Protein AF-W2QXQ9-F1 (afdb_monomer_lite)

pLDDT: mean 83.7, std 11.72, range [48.44, 93.06]

Secondary struct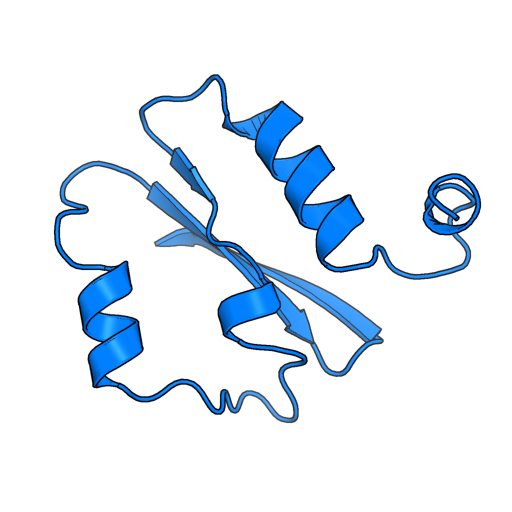ure (DSSP, 8-state):
-TTTGGGSSSPPPHHHHHHHHHHHHTT-TTEEEPPGGGT-SBBTTB----HHHHHHHHTT-SSSEEEEEEEETTTEEEEEE-

Foldseek 3Di:
DLVVCVVPPFDDDLVRVVVVCCVVPVVPPQEDEDRQVQQPAQEPNDGPHDPVNVVVVCPPDDRHKYWHWHHHNRPDIDIDID

Sequence (82 aa):
IHILDFVARNQLSDTVLMEEMSKLFGPRQDVTVVDPLIWDVVERGQIAVPTEQLRSLFTGIFDQKMLLPVNCSDTHWCALMV

Organism: Phytophthora nicotianae (strain INRA-310) (NCBI:txid761204)

Structure (mmCIF, N/CA/C/O backbone):
data_AF-W2QXQ9-F1
#
_entry.id   AF-W2QXQ9-F1
#
loop_
_atom_site.group_PDB
_atom_site.id
_atom_site.type_symbol
_atom_site.label_atom_id
_atom_site.label_alt_id
_atom_site.label_comp_id
_atom_site.label_asym_id
_atom_site.label_entity_id
_atom_site.label_seq_id
_atom_site.pdbx_PDB_ins_code
_atom_site.Cartn_x
_atom_site.Cartn_y
_atom_site.Cartn_z
_atom_site.occupancy
_atom_site.B_iso_or_equiv
_atom_site.auth_seq_id
_atom_site.auth_comp_id
_atom_site.auth_asym_id
_atom_site.auth_atom_id
_atom_site.pdbx_PDB_model_num
ATOM 1 N N . ILE A 1 1 ? 18.396 10.730 3.745 1.00 50.22 1 ILE A N 1
ATOM 2 C CA . ILE A 1 1 ? 17.771 10.647 2.400 1.00 50.22 1 ILE A CA 1
ATOM 3 C C . ILE A 1 1 ? 16.292 11.079 2.415 1.00 50.22 1 ILE A C 1
ATOM 5 O O . ILE A 1 1 ? 15.841 11.594 1.409 1.00 50.22 1 ILE A O 1
ATOM 9 N N . HIS A 1 2 ? 15.599 11.072 3.565 1.00 54.06 2 HIS A N 1
ATOM 10 C CA . HIS A 1 2 ? 14.188 11.494 3.715 1.00 54.06 2 HIS A CA 1
ATOM 11 C C . HIS A 1 2 ? 13.780 12.901 3.204 1.00 54.06 2 HIS A C 1
ATOM 13 O O . HIS A 1 2 ? 12.603 13.128 2.965 1.00 54.06 2 HIS A O 1
ATOM 19 N N . ILE A 1 3 ? 14.701 13.863 3.037 1.00 51.09 3 ILE A N 1
ATOM 20 C CA . ILE A 1 3 ? 14.354 15.247 2.632 1.00 51.09 3 ILE A CA 1
ATOM 21 C C . ILE A 1 3 ? 14.195 15.398 1.106 1.00 51.09 3 ILE A C 1
ATOM 23 O O . ILE A 1 3 ? 13.467 16.280 0.660 1.00 51.09 3 ILE A O 1
ATOM 27 N N . LEU A 1 4 ? 14.850 14.556 0.295 1.00 50.19 4 LEU A N 1
ATOM 28 C CA . LEU A 1 4 ? 14.836 14.686 -1.172 1.00 50.19 4 LEU A CA 1
ATOM 29 C C . LEU A 1 4 ? 13.510 14.228 -1.803 1.00 50.19 4 LEU A C 1
ATOM 31 O O . LEU A 1 4 ? 13.071 14.852 -2.769 1.00 50.19 4 LEU A O 1
ATOM 35 N N . ASP A 1 5 ? 12.836 13.239 -1.211 1.00 51.06 5 ASP A N 1
ATOM 36 C CA . ASP A 1 5 ? 11.511 12.772 -1.657 1.00 51.06 5 ASP A CA 1
ATOM 37 C C . ASP A 1 5 ? 10.416 13.827 -1.397 1.00 51.06 5 ASP A C 1
ATOM 39 O O . ASP A 1 5 ? 9.397 13.865 -2.081 1.00 51.06 5 ASP A O 1
ATOM 43 N N . PHE A 1 6 ? 10.650 14.759 -0.465 1.00 48.44 6 PHE A N 1
ATOM 44 C CA . PHE A 1 6 ? 9.688 15.806 -0.105 1.00 48.44 6 PHE A CA 1
ATOM 45 C C . PHE A 1 6 ? 9.721 17.029 -1.045 1.00 48.44 6 PHE A C 1
ATOM 47 O O . PHE A 1 6 ? 8.817 17.861 -1.013 1.00 48.44 6 PHE A O 1
ATOM 54 N N . VAL A 1 7 ? 10.735 17.157 -1.917 1.00 54.47 7 VAL A N 1
ATOM 55 C CA . VAL A 1 7 ? 10.898 18.317 -2.829 1.00 54.47 7 VAL A CA 1
ATOM 56 C C . VAL A 1 7 ? 10.063 18.180 -4.120 1.00 54.47 7 VAL A C 1
ATOM 58 O O . VAL A 1 7 ? 10.291 18.899 -5.092 1.00 54.47 7 VAL A O 1
ATOM 61 N N . ALA A 1 8 ? 9.083 17.269 -4.148 1.00 55.25 8 ALA A N 1
ATOM 62 C CA . ALA A 1 8 ? 8.108 17.095 -5.235 1.00 55.25 8 ALA A CA 1
ATOM 63 C C . ALA A 1 8 ? 8.704 16.828 -6.636 1.00 55.25 8 ALA A C 1
ATOM 65 O O . ALA A 1 8 ? 8.054 17.084 -7.648 1.00 55.25 8 ALA A O 1
ATOM 66 N N . ARG A 1 9 ? 9.946 16.330 -6.719 1.00 62.00 9 ARG A N 1
ATOM 67 C CA . ARG A 1 9 ? 10.596 15.969 -7.996 1.00 62.00 9 ARG A CA 1
ATOM 68 C C . ARG A 1 9 ? 10.690 14.468 -8.241 1.00 62.00 9 ARG A C 1
ATOM 70 O O . ARG A 1 9 ? 10.798 14.074 -9.395 1.00 62.00 9 ARG A O 1
ATOM 77 N N . ASN A 1 10 ? 10.627 13.670 -7.180 1.00 66.19 10 ASN A N 1
ATOM 78 C CA . ASN A 1 10 ? 10.693 12.215 -7.225 1.00 66.19 10 ASN A CA 1
ATOM 79 C C . ASN A 1 10 ? 9.450 11.641 -6.539 1.00 66.19 10 ASN A C 1
ATOM 81 O O . ASN A 1 10 ? 8.844 12.314 -5.701 1.00 66.19 10 ASN A O 1
ATOM 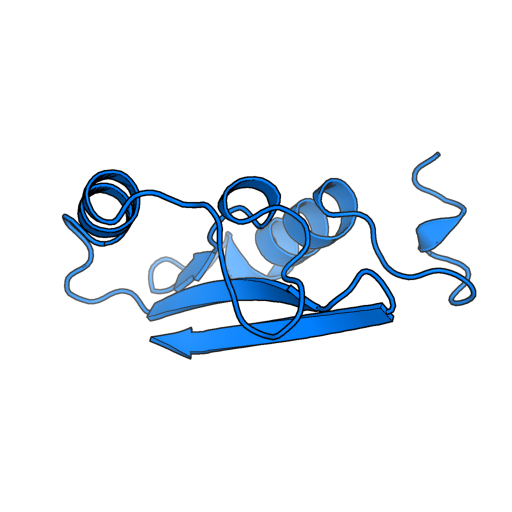85 N N . GLN A 1 11 ? 9.060 10.420 -6.901 1.00 77.00 11 GLN A N 1
ATOM 86 C CA . GLN A 1 11 ? 8.000 9.720 -6.178 1.00 77.00 11 GLN A CA 1
ATOM 87 C C . GLN A 1 11 ? 8.451 9.369 -4.758 1.00 77.00 11 GLN A C 1
ATOM 89 O O . GLN A 1 11 ? 9.647 9.257 -4.488 1.00 77.00 11 GLN A O 1
ATOM 94 N N . LEU A 1 12 ? 7.485 9.174 -3.863 1.00 86.12 12 LEU A N 1
ATOM 95 C CA . LEU A 1 12 ? 7.766 8.691 -2.515 1.00 86.12 12 LEU A CA 1
ATOM 96 C C . LEU A 1 12 ? 8.330 7.270 -2.596 1.00 86.12 12 LEU A C 1
ATOM 98 O O . LEU A 1 12 ? 7.776 6.434 -3.305 1.00 86.12 12 LEU A O 1
ATOM 102 N N . SER A 1 13 ? 9.401 6.989 -1.860 1.00 86.56 13 SER A N 1
ATOM 103 C CA . SER A 1 13 ? 9.823 5.608 -1.611 1.00 86.56 13 SER A CA 1
ATOM 104 C C . SER A 1 13 ? 8.788 4.859 -0.761 1.00 86.56 13 SER A C 1
ATOM 106 O O . SER A 1 13 ? 8.019 5.485 -0.025 1.00 86.56 13 SER A O 1
ATOM 108 N N . ASP A 1 14 ? 8.796 3.524 -0.818 1.00 86.75 14 ASP A N 1
ATOM 109 C CA . ASP A 1 14 ? 7.883 2.660 -0.050 1.00 86.75 14 ASP A CA 1
ATOM 110 C C . ASP A 1 14 ? 7.884 3.017 1.444 1.00 86.75 14 ASP A C 1
ATOM 112 O O . ASP A 1 14 ? 6.830 3.187 2.060 1.00 86.75 14 ASP A O 1
ATOM 116 N N . THR A 1 15 ? 9.079 3.233 2.007 1.00 88.62 15 THR A N 1
ATOM 117 C CA . THR A 1 15 ? 9.273 3.624 3.408 1.00 88.62 15 THR A CA 1
ATOM 118 C C . THR A 1 15 ? 8.620 4.965 3.726 1.00 88.62 15 THR A C 1
ATOM 120 O O . THR A 1 15 ? 7.913 5.082 4.724 1.00 88.62 15 THR A O 1
ATOM 123 N N . VAL A 1 16 ? 8.834 5.984 2.886 1.00 89.25 16 VAL A N 1
ATOM 124 C CA . VAL A 1 16 ? 8.272 7.322 3.120 1.00 89.25 16 VAL A CA 1
ATOM 125 C C . VAL A 1 16 ? 6.753 7.289 2.984 1.00 89.25 16 VAL A C 1
ATOM 127 O O . VAL A 1 16 ? 6.055 7.876 3.810 1.00 89.25 16 VAL A O 1
ATOM 130 N N . LEU A 1 17 ? 6.219 6.568 1.994 1.00 90.19 17 LEU A N 1
ATOM 131 C CA . LEU A 1 17 ? 4.776 6.407 1.861 1.00 90.19 17 LEU A CA 1
ATOM 132 C C . LEU A 1 17 ? 4.185 5.714 3.093 1.00 90.19 17 LEU A C 1
ATOM 134 O O . LEU A 1 17 ? 3.192 6.192 3.638 1.00 90.19 17 LEU A O 1
ATOM 138 N N . MET A 1 18 ? 4.795 4.623 3.559 1.00 91.94 18 MET A N 1
ATOM 139 C CA . MET A 1 18 ? 4.303 3.891 4.724 1.00 91.94 18 MET A CA 1
ATOM 140 C C . MET A 1 18 ? 4.359 4.737 6.003 1.00 91.94 18 MET A C 1
ATOM 142 O O . MET A 1 18 ? 3.419 4.705 6.802 1.00 91.94 18 MET A O 1
ATOM 146 N N . GLU A 1 19 ? 5.405 5.548 6.187 1.00 92.00 19 GLU A N 1
ATOM 147 C CA . GLU A 1 19 ? 5.498 6.511 7.291 1.00 92.00 19 GLU A CA 1
ATOM 148 C C . GLU A 1 19 ? 4.348 7.529 7.261 1.00 92.00 19 GLU A C 1
ATOM 150 O O . GLU A 1 19 ? 3.695 7.752 8.283 1.00 92.00 19 GLU A O 1
ATOM 155 N N . GLU A 1 20 ? 4.064 8.130 6.104 1.00 90.62 20 GLU A N 1
ATOM 156 C CA . GLU A 1 20 ? 2.991 9.122 5.970 1.00 90.62 20 GLU A CA 1
ATOM 157 C C . GLU A 1 20 ? 1.601 8.496 6.145 1.00 90.62 20 GLU A C 1
ATOM 159 O O . GLU A 1 20 ? 0.755 9.029 6.866 1.00 90.62 20 GLU A O 1
ATOM 164 N N . MET A 1 21 ? 1.374 7.314 5.574 1.00 91.88 21 MET A N 1
ATOM 165 C CA . MET A 1 21 ? 0.117 6.579 5.726 1.00 91.88 21 MET A CA 1
ATOM 166 C C . MET A 1 21 ? -0.111 6.150 7.178 1.00 91.88 21 MET A C 1
ATOM 168 O O . MET A 1 21 ? -1.225 6.263 7.688 1.00 91.88 21 MET A O 1
ATOM 172 N N . SER A 1 22 ? 0.944 5.738 7.883 1.00 90.62 22 SER A N 1
ATOM 173 C CA . SER A 1 22 ? 0.874 5.407 9.310 1.00 90.62 22 SER A CA 1
ATOM 174 C C . SER A 1 22 ? 0.554 6.632 10.167 1.00 90.62 22 SER A C 1
ATOM 176 O O . SER A 1 22 ? -0.226 6.528 11.111 1.00 90.62 22 SER A O 1
ATOM 178 N N . LYS A 1 23 ? 1.087 7.815 9.834 1.00 91.31 23 LYS A N 1
ATOM 179 C CA . LYS A 1 23 ? 0.731 9.068 10.527 1.00 91.31 23 LYS A CA 1
ATOM 180 C C . LYS A 1 23 ? -0.729 9.458 10.290 1.00 91.31 23 LYS A C 1
ATOM 182 O O . LYS A 1 23 ? -1.402 9.890 11.223 1.00 91.31 23 LYS A O 1
ATOM 187 N N . LEU A 1 24 ? -1.218 9.305 9.059 1.00 92.44 24 LEU A N 1
ATOM 188 C CA . LEU A 1 24 ? -2.578 9.686 8.667 1.00 92.44 24 LEU A CA 1
ATOM 189 C C . LEU A 1 24 ? -3.648 8.718 9.190 1.00 92.44 24 LEU A C 1
ATOM 191 O O . LEU A 1 24 ? -4.704 9.155 9.648 1.00 92.44 24 LEU A O 1
ATOM 195 N N . PHE A 1 25 ? -3.388 7.411 9.116 1.00 91.88 25 PHE A N 1
ATOM 196 C CA . PHE A 1 25 ? -4.379 6.366 9.387 1.00 91.88 25 PHE A CA 1
ATOM 197 C C . PHE A 1 25 ? -4.103 5.556 10.654 1.00 91.88 25 PHE A C 1
ATOM 199 O O . PHE A 1 25 ? -5.030 4.943 11.165 1.00 91.88 25 PHE A O 1
ATOM 206 N N . GLY A 1 26 ? -2.895 5.590 11.219 1.00 87.88 26 GLY A N 1
ATOM 207 C CA . GLY A 1 26 ? -2.557 4.866 12.452 1.00 87.88 26 GLY A CA 1
ATOM 208 C C . GLY A 1 26 ? -3.462 5.170 13.659 1.00 87.88 26 GLY A C 1
ATOM 209 O O . GLY A 1 26 ? -3.766 4.247 14.413 1.00 87.88 26 GLY A O 1
ATOM 210 N N . PRO A 1 27 ? -3.966 6.408 13.853 1.00 93.06 27 PRO A N 1
ATOM 211 C CA . PRO A 1 27 ? -4.944 6.691 14.908 1.00 93.06 27 PRO A CA 1
ATOM 212 C C . PRO A 1 27 ? -6.328 6.055 14.689 1.00 93.06 27 PRO A C 1
ATOM 214 O O . PRO A 1 27 ? -7.148 6.050 15.608 1.00 93.06 27 PRO A O 1
ATOM 217 N N . ARG A 1 28 ? -6.629 5.559 13.482 1.00 92.75 28 ARG A N 1
ATOM 218 C CA . ARG A 1 28 ? -7.929 4.973 13.143 1.00 92.75 28 ARG A CA 1
ATOM 219 C C . ARG A 1 28 ? -7.930 3.473 13.393 1.00 92.75 28 ARG A C 1
ATOM 221 O O . ARG A 1 28 ? -7.164 2.732 12.798 1.00 92.75 28 ARG A O 1
ATOM 228 N N . GLN A 1 29 ? -8.866 3.016 14.218 1.00 89.56 29 GLN A N 1
ATOM 229 C CA . GLN A 1 29 ? -9.046 1.588 14.505 1.00 89.56 29 GLN A CA 1
ATOM 230 C C . GLN A 1 29 ? -9.817 0.846 13.403 1.00 89.56 29 GLN A C 1
ATOM 232 O O . GLN A 1 29 ? -9.799 -0.381 13.368 1.00 89.56 29 GLN A O 1
ATOM 237 N N . ASP A 1 30 ? -10.486 1.577 12.506 1.00 91.38 30 ASP A N 1
ATOM 238 C CA . ASP A 1 30 ? -11.285 1.024 11.408 1.00 91.38 30 ASP A CA 1
ATOM 239 C C . ASP A 1 30 ? -10.514 0.906 10.085 1.00 91.38 30 ASP A C 1
ATOM 241 O O . ASP A 1 30 ? -11.111 0.555 9.070 1.00 91.38 30 ASP A O 1
ATOM 245 N N . VAL A 1 31 ? -9.216 1.231 10.070 1.00 92.06 31 VAL A N 1
ATOM 246 C CA . VAL A 1 31 ? -8.368 1.173 8.874 1.00 92.06 31 VAL A CA 1
ATOM 247 C C . VAL A 1 31 ? -7.081 0.423 9.183 1.00 92.06 31 VAL A C 1
ATOM 249 O O . VAL A 1 31 ? -6.390 0.723 10.152 1.00 92.06 31 VAL A O 1
ATOM 252 N N . THR A 1 32 ? -6.723 -0.505 8.307 1.00 91.00 32 THR A N 1
ATOM 253 C CA . THR A 1 32 ? -5.418 -1.163 8.296 1.00 91.00 32 THR A CA 1
ATOM 254 C C . THR A 1 32 ? -4.701 -0.783 7.013 1.00 91.00 32 THR A C 1
ATOM 256 O O . THR A 1 32 ? -5.200 -1.041 5.920 1.00 91.00 32 THR A O 1
ATOM 259 N N . VAL A 1 33 ? -3.531 -0.159 7.136 1.00 91.75 33 VAL A N 1
ATOM 260 C CA . VAL A 1 33 ? -2.656 0.117 5.991 1.00 91.75 33 VAL A CA 1
ATOM 261 C C . VAL A 1 33 ? -1.715 -1.065 5.813 1.00 91.75 33 VAL A C 1
ATOM 263 O O . VAL A 1 33 ? -1.046 -1.466 6.765 1.00 91.75 33 VAL A O 1
ATOM 266 N N . VAL A 1 34 ? -1.668 -1.618 4.606 1.00 90.81 34 VAL A N 1
ATOM 267 C CA . VAL A 1 34 ? -0.725 -2.683 4.260 1.00 90.81 34 VAL A CA 1
ATOM 268 C C . VAL A 1 34 ? 0.592 -2.076 3.810 1.00 90.81 34 VAL A C 1
ATOM 270 O O . VAL A 1 34 ? 0.603 -1.097 3.067 1.00 90.81 34 VAL A O 1
ATOM 273 N N . ASP A 1 35 ? 1.694 -2.672 4.257 1.00 90.06 35 ASP A N 1
ATOM 274 C CA . ASP A 1 35 ? 3.031 -2.274 3.832 1.00 90.06 35 ASP A CA 1
ATOM 275 C C . ASP A 1 35 ? 3.198 -2.519 2.318 1.00 90.06 35 ASP A C 1
ATOM 277 O O . ASP A 1 35 ? 3.065 -3.667 1.880 1.00 90.06 35 ASP A O 1
ATOM 281 N N . PRO A 1 36 ? 3.472 -1.480 1.503 1.00 89.00 36 PRO A N 1
ATOM 282 C CA . PRO A 1 36 ? 3.627 -1.631 0.060 1.00 89.00 36 PRO A CA 1
ATOM 283 C C . PRO A 1 36 ? 4.813 -2.516 -0.349 1.00 89.00 36 PRO A C 1
ATOM 285 O O . PRO A 1 36 ? 4.786 -3.073 -1.446 1.00 89.00 36 PRO A O 1
ATOM 288 N N . LEU A 1 37 ? 5.807 -2.719 0.528 1.00 87.94 37 LEU A N 1
ATOM 289 C CA . LEU A 1 37 ? 6.933 -3.625 0.268 1.00 87.94 37 LEU A CA 1
ATOM 290 C C . LEU A 1 37 ? 6.487 -5.065 0.010 1.00 87.94 37 LEU A C 1
ATOM 292 O O . LEU A 1 37 ? 7.229 -5.842 -0.585 1.00 87.94 37 LEU A O 1
ATOM 296 N N . ILE A 1 38 ? 5.284 -5.441 0.451 1.00 87.38 38 ILE A N 1
ATOM 297 C CA . ILE A 1 38 ? 4.804 -6.807 0.284 1.00 87.38 38 ILE A CA 1
ATOM 298 C C . ILE A 1 38 ? 4.562 -7.176 -1.178 1.00 87.38 38 ILE A C 1
ATOM 300 O O . ILE A 1 38 ? 4.709 -8.346 -1.515 1.00 87.38 38 ILE A O 1
ATOM 304 N N . TRP A 1 39 ? 4.208 -6.213 -2.038 1.00 84.38 39 TRP A N 1
ATOM 305 C CA . TRP A 1 39 ? 3.998 -6.452 -3.471 1.00 84.38 39 TRP A CA 1
ATOM 306 C C . TRP A 1 39 ? 5.239 -6.175 -4.321 1.00 84.38 39 TRP A C 1
ATOM 308 O O . TRP A 1 39 ? 5.262 -6.634 -5.464 1.00 84.38 39 TRP A O 1
ATOM 318 N N . ASP A 1 40 ? 6.226 -5.453 -3.775 1.00 81.06 40 ASP A N 1
ATOM 319 C CA . ASP A 1 40 ? 7.284 -4.778 -4.541 1.00 81.06 40 ASP A CA 1
ATOM 320 C C . ASP A 1 40 ? 6.678 -3.850 -5.628 1.00 81.06 40 ASP A C 1
ATOM 322 O O . ASP A 1 40 ? 5.482 -3.526 -5.611 1.00 81.06 40 ASP A O 1
ATOM 326 N N . VAL A 1 41 ? 7.485 -3.390 -6.582 1.00 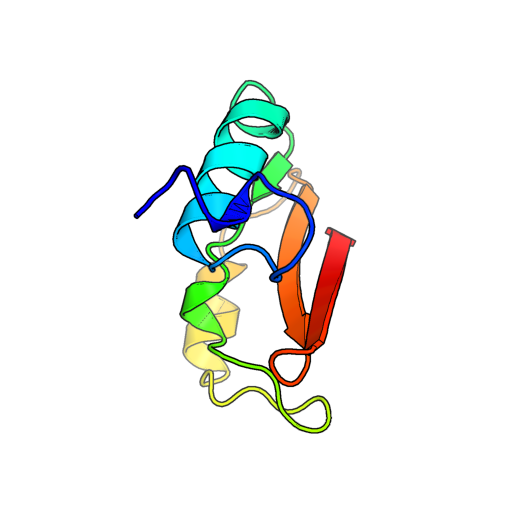80.81 41 VAL A N 1
ATOM 327 C CA . VAL A 1 41 ? 7.004 -2.644 -7.749 1.00 80.81 41 VAL A CA 1
ATOM 328 C C . VAL A 1 41 ? 6.084 -3.526 -8.598 1.00 80.81 41 VAL A C 1
ATOM 330 O O . VAL A 1 41 ? 6.476 -4.565 -9.129 1.00 80.81 41 VAL A O 1
ATOM 333 N N . VAL A 1 42 ? 4.846 -3.069 -8.793 1.00 82.88 42 VAL A N 1
ATOM 334 C CA . VAL A 1 42 ? 3.849 -3.758 -9.613 1.00 82.88 42 VAL A CA 1
ATOM 335 C C . VAL A 1 42 ? 4.040 -3.385 -11.075 1.00 82.88 42 VAL A C 1
ATOM 337 O O . VAL A 1 42 ? 3.717 -2.279 -11.527 1.00 82.88 42 VAL A O 1
ATOM 340 N N . GLU A 1 43 ? 4.53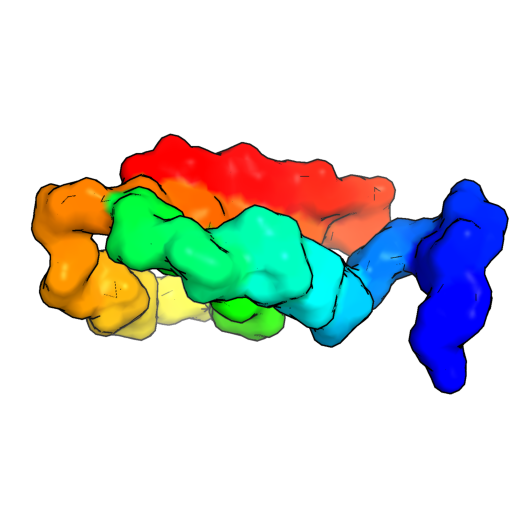3 -4.344 -11.849 1.00 84.69 43 GLU A N 1
ATOM 341 C CA . GLU A 1 43 ? 4.700 -4.217 -13.291 1.00 84.69 43 GLU A CA 1
ATOM 342 C C . GLU A 1 43 ? 3.533 -4.871 -14.034 1.00 84.69 43 GLU A C 1
ATOM 344 O O . GLU A 1 43 ? 3.165 -6.020 -13.793 1.00 84.69 43 GLU A O 1
ATOM 349 N N . ARG A 1 44 ? 2.930 -4.134 -14.979 1.00 83.44 44 ARG A N 1
ATOM 350 C CA . ARG A 1 44 ? 1.842 -4.634 -15.851 1.00 83.44 44 ARG A CA 1
ATOM 351 C C . ARG A 1 44 ? 0.644 -5.234 -15.093 1.00 83.44 44 ARG A C 1
ATOM 353 O O . ARG A 1 44 ? -0.041 -6.111 -15.617 1.00 83.44 44 ARG A O 1
ATOM 360 N N . GLY A 1 45 ? 0.385 -4.760 -13.874 1.00 79.88 45 GLY A N 1
ATOM 361 C CA . GLY A 1 45 ? -0.714 -5.239 -13.031 1.00 79.88 45 GLY A CA 1
ATOM 362 C C . GLY A 1 45 ? -0.505 -6.643 -12.457 1.00 79.88 45 GLY A C 1
ATOM 363 O O . GLY A 1 45 ? -1.476 -7.269 -12.039 1.00 79.88 45 GLY A O 1
ATOM 364 N N . GLN A 1 46 ? 0.728 -7.153 -12.458 1.00 83.38 46 GLN A N 1
ATOM 365 C CA . GLN A 1 46 ? 1.071 -8.442 -11.867 1.00 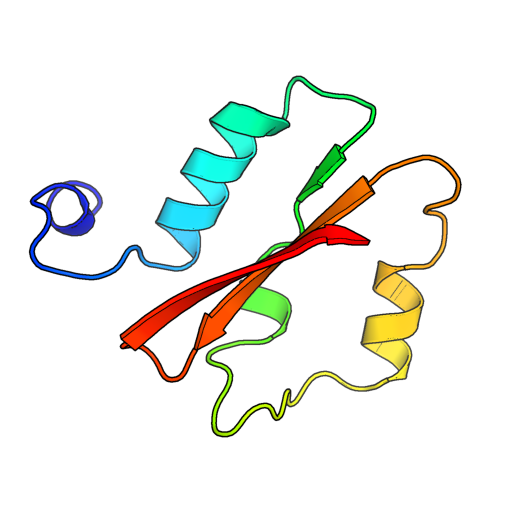83.38 46 GLN A CA 1
ATOM 366 C C . GLN A 1 46 ? 1.842 -8.241 -10.565 1.00 83.38 46 GLN A C 1
ATOM 368 O O . GLN A 1 46 ? 2.722 -7.390 -10.482 1.00 83.38 46 GLN A O 1
ATOM 373 N N . ILE A 1 47 ? 1.517 -9.057 -9.564 1.00 86.88 47 ILE A N 1
ATOM 374 C CA . ILE A 1 47 ? 2.242 -9.130 -8.294 1.00 86.88 47 ILE A CA 1
ATOM 375 C C . ILE A 1 47 ? 2.902 -10.501 -8.176 1.00 86.88 47 ILE A C 1
ATOM 377 O O . ILE A 1 47 ? 2.311 -11.512 -8.560 1.00 86.88 47 ILE A O 1
ATOM 381 N N . ALA A 1 48 ? 4.118 -10.543 -7.632 1.00 86.12 48 ALA A N 1
ATOM 382 C CA . ALA A 1 48 ? 4.842 -11.795 -7.399 1.00 86.12 48 ALA A CA 1
ATOM 383 C C . ALA A 1 48 ? 4.404 -12.513 -6.106 1.00 86.12 48 ALA A C 1
ATOM 385 O O . ALA A 1 48 ? 4.850 -13.628 -5.833 1.00 86.12 48 ALA A O 1
ATOM 386 N N . VAL A 1 49 ? 3.531 -11.883 -5.312 1.00 87.44 49 VAL A N 1
ATOM 387 C CA . VAL A 1 49 ? 3.085 -12.389 -4.010 1.00 87.44 49 VAL A CA 1
ATOM 388 C C . VAL A 1 49 ? 2.302 -13.694 -4.176 1.00 87.44 49 VAL A C 1
ATOM 390 O O . VAL A 1 49 ? 1.263 -13.706 -4.844 1.00 87.44 49 VAL A O 1
ATOM 393 N N . PRO A 1 50 ? 2.739 -14.799 -3.545 1.00 89.56 50 PRO A N 1
ATOM 394 C CA . PRO A 1 50 ? 2.001 -16.053 -3.573 1.00 89.56 50 PRO A CA 1
ATOM 395 C C . PRO A 1 50 ? 0.597 -15.905 -2.979 1.00 89.56 50 PRO A C 1
ATOM 397 O O . PRO A 1 50 ? 0.405 -15.251 -1.953 1.00 89.56 50 PRO A O 1
ATOM 400 N N . THR A 1 51 ? -0.386 -16.600 -3.557 1.00 88.19 51 THR A N 1
ATOM 401 C CA . THR A 1 51 ? -1.785 -16.548 -3.096 1.00 88.19 51 THR A CA 1
ATOM 402 C C . THR A 1 51 ? -1.948 -16.905 -1.616 1.00 88.19 51 THR A C 1
ATOM 404 O O . THR A 1 51 ? -2.785 -16.317 -0.939 1.00 88.19 51 THR A O 1
ATOM 407 N N . GLU A 1 52 ? -1.138 -17.819 -1.081 1.00 88.94 52 GLU A N 1
ATOM 408 C CA . GLU A 1 52 ? -1.187 -18.175 0.344 1.00 88.94 52 GLU A CA 1
ATOM 409 C C . GLU A 1 52 ? -0.717 -17.033 1.256 1.00 88.94 52 GLU A C 1
ATOM 411 O O . GLU A 1 52 ? -1.305 -16.809 2.314 1.00 88.94 52 GLU A O 1
ATOM 416 N N . GLN A 1 53 ? 0.279 -16.248 0.827 1.00 86.81 53 GLN A N 1
ATOM 417 C CA . GLN A 1 53 ? 0.675 -15.043 1.561 1.00 86.81 53 GLN A CA 1
ATOM 418 C C . GLN A 1 53 ? -0.431 -13.988 1.501 1.00 86.81 53 GLN A C 1
ATOM 420 O O . GLN A 1 53 ? -0.775 -13.419 2.536 1.00 86.81 53 GLN A O 1
ATOM 425 N N . LEU A 1 54 ? -1.074 -13.806 0.341 1.00 86.88 54 LEU A N 1
ATOM 426 C CA . LEU A 1 54 ? -2.240 -12.924 0.227 1.00 86.88 54 LEU A CA 1
ATOM 427 C C . LEU A 1 54 ? -3.357 -13.352 1.181 1.00 86.88 54 LEU A C 1
ATOM 429 O O . LEU A 1 54 ? -3.852 -12.538 1.951 1.00 86.88 54 LEU A O 1
ATOM 433 N N . ARG A 1 55 ? -3.713 -14.640 1.211 1.00 88.06 55 ARG A N 1
ATOM 434 C CA . ARG A 1 55 ? -4.721 -15.160 2.148 1.00 88.06 55 ARG A CA 1
ATOM 435 C C . ARG A 1 55 ? -4.369 -14.857 3.596 1.00 88.06 55 ARG A C 1
ATOM 437 O O . ARG A 1 55 ? -5.246 -14.445 4.350 1.00 88.06 55 ARG A O 1
ATOM 444 N N . SER A 1 56 ? -3.105 -15.032 3.976 1.00 87.50 56 SER A N 1
ATOM 445 C CA . SER A 1 56 ? -2.656 -14.739 5.336 1.00 87.50 56 SER A CA 1
ATOM 446 C C . SER A 1 56 ? -2.811 -13.259 5.707 1.00 87.50 56 SER A C 1
ATOM 448 O O . SER A 1 56 ? -3.212 -12.978 6.830 1.00 87.50 56 SER A O 1
ATOM 450 N N . LEU A 1 57 ? -2.608 -12.331 4.760 1.00 85.00 57 LEU A N 1
ATOM 451 C CA . LEU A 1 57 ? -2.790 -10.891 4.989 1.00 85.00 57 LEU A CA 1
ATOM 452 C C . LEU A 1 57 ? -4.240 -10.523 5.286 1.00 85.00 57 LEU A C 1
ATOM 454 O O . LEU A 1 57 ? -4.499 -9.716 6.170 1.00 85.00 57 LEU A O 1
ATOM 458 N N . PHE A 1 58 ? -5.184 -11.117 4.555 1.00 84.75 58 PHE A N 1
ATOM 459 C CA . PHE A 1 58 ? -6.611 -10.827 4.725 1.00 84.75 58 PHE A CA 1
ATOM 460 C C . PHE A 1 58 ? -7.264 -11.650 5.846 1.00 84.75 58 PHE A C 1
ATOM 462 O O . PHE A 1 58 ? -8.417 -11.413 6.206 1.00 84.75 58 PHE A O 1
ATOM 469 N N . THR A 1 59 ? -6.559 -12.634 6.411 1.00 86.38 59 THR A N 1
ATOM 470 C CA . THR A 1 59 ? -7.106 -13.463 7.487 1.00 86.38 59 THR A CA 1
ATOM 471 C C . THR A 1 59 ? -7.247 -12.639 8.765 1.00 86.38 59 THR A C 1
ATOM 473 O O . THR A 1 59 ? -6.278 -12.076 9.260 1.00 86.38 59 THR A O 1
ATOM 476 N N . GLY A 1 60 ? -8.450 -12.613 9.339 1.00 79.31 60 GLY A N 1
ATOM 477 C CA . GLY A 1 60 ? -8.716 -11.908 10.597 1.00 79.31 60 GLY A CA 1
ATOM 478 C C . GLY A 1 60 ? -9.225 -10.473 10.438 1.00 79.31 60 GLY A C 1
ATOM 479 O O . GLY A 1 60 ? -9.559 -9.846 11.442 1.00 79.31 60 GLY A O 1
ATOM 480 N N . ILE A 1 61 ? -9.330 -9.970 9.205 1.00 81.69 61 ILE A N 1
ATOM 481 C CA . ILE A 1 61 ? -9.942 -8.673 8.900 1.00 81.69 61 ILE A CA 1
ATOM 482 C C . ILE A 1 61 ? -11.429 -8.898 8.628 1.00 81.69 61 ILE A C 1
ATOM 484 O O . ILE A 1 61 ? -11.797 -9.492 7.617 1.00 81.69 61 ILE A O 1
ATOM 488 N N . PHE A 1 62 ? -12.280 -8.459 9.555 1.00 75.38 62 PHE A N 1
ATOM 489 C CA . PHE A 1 62 ? -13.731 -8.667 9.469 1.00 75.38 62 PHE A CA 1
ATOM 490 C C . PHE A 1 62 ? -14.513 -7.355 9.324 1.00 75.38 62 PHE A C 1
ATOM 492 O O . PHE A 1 62 ? -15.432 -7.301 8.515 1.00 75.38 62 PHE A O 1
ATOM 499 N N . ASP A 1 63 ? -14.106 -6.294 10.036 1.00 81.94 63 ASP A N 1
ATOM 500 C CA . ASP A 1 63 ? -14.827 -5.005 10.082 1.00 81.94 63 ASP A CA 1
ATOM 501 C C . ASP A 1 63 ? -13.940 -3.779 9.772 1.00 81.94 63 ASP A C 1
ATOM 503 O O . ASP A 1 63 ? -14.396 -2.635 9.833 1.00 81.94 63 ASP A O 1
ATOM 507 N N . GLN A 1 64 ? -12.657 -3.996 9.467 1.00 87.38 64 GLN A N 1
ATOM 508 C CA . GLN A 1 64 ? -11.702 -2.930 9.149 1.00 87.38 64 GLN A CA 1
ATOM 509 C C . GLN A 1 64 ? -11.571 -2.770 7.636 1.00 87.38 64 GLN A C 1
ATOM 511 O O . GLN A 1 64 ? -11.578 -3.752 6.899 1.00 87.38 64 GLN A O 1
ATOM 516 N N . LYS A 1 65 ? -11.399 -1.529 7.181 1.00 90.56 65 LYS A N 1
ATOM 517 C CA . LYS A 1 65 ? -11.052 -1.221 5.791 1.00 90.56 65 LYS A CA 1
ATOM 518 C C . LYS A 1 65 ? -9.573 -1.476 5.583 1.00 90.56 65 LYS A C 1
ATOM 520 O O . LYS A 1 65 ? -8.750 -0.954 6.339 1.00 90.56 65 LYS A O 1
ATOM 525 N N . MET A 1 66 ? -9.225 -2.213 4.541 1.00 91.06 66 MET A N 1
ATOM 526 C CA . MET A 1 66 ? -7.831 -2.448 4.197 1.00 91.06 66 MET A CA 1
ATOM 527 C C . MET A 1 66 ? -7.405 -1.486 3.096 1.00 91.06 66 MET A C 1
ATOM 529 O O . MET A 1 66 ? -8.000 -1.456 2.021 1.00 91.06 66 MET A O 1
ATOM 533 N N . LEU A 1 67 ? -6.377 -0.688 3.369 1.00 92.69 67 LEU A N 1
ATOM 534 C CA . LEU A 1 67 ? -5.785 0.232 2.410 1.00 92.69 67 LEU A CA 1
ATOM 535 C C . LEU A 1 67 ? -4.508 -0.393 1.853 1.00 92.69 67 LEU A C 1
ATOM 537 O O . LEU A 1 67 ? -3.561 -0.663 2.590 1.00 92.69 67 LEU A O 1
ATOM 541 N N . LEU A 1 68 ? -4.511 -0.631 0.547 1.00 92.19 68 LEU A N 1
ATOM 542 C CA . LEU A 1 68 ? -3.487 -1.354 -0.196 1.00 92.19 68 LEU A CA 1
ATOM 543 C C . LEU A 1 68 ? -2.754 -0.353 -1.103 1.00 92.19 68 LEU A C 1
ATOM 545 O O . LEU A 1 68 ? -3.201 -0.129 -2.233 1.00 92.19 68 LEU A O 1
ATOM 549 N N . PRO A 1 69 ? -1.694 0.316 -0.622 1.00 92.69 69 PRO A N 1
ATOM 550 C CA . PRO A 1 69 ? -0.856 1.158 -1.467 1.00 92.69 69 PRO A CA 1
ATOM 551 C C . PRO A 1 69 ? -0.085 0.299 -2.474 1.00 92.69 69 PRO A C 1
ATOM 553 O O . PRO A 1 69 ? 0.476 -0.731 -2.111 1.00 92.69 69 PRO A O 1
ATOM 556 N N . VAL A 1 70 ? -0.055 0.728 -3.734 1.00 91.56 70 VAL A N 1
ATOM 557 C CA . VAL A 1 70 ? 0.550 0.004 -4.858 1.00 91.56 70 VAL A CA 1
ATOM 558 C C . VAL A 1 70 ? 1.479 0.938 -5.623 1.00 91.56 70 VAL A C 1
ATOM 560 O O . VAL A 1 70 ? 1.026 1.958 -6.151 1.00 91.56 70 VAL A O 1
ATOM 563 N N . ASN A 1 71 ? 2.761 0.577 -5.706 1.00 90.06 71 ASN A N 1
ATOM 564 C CA . ASN A 1 71 ? 3.717 1.244 -6.582 1.00 90.06 71 ASN A CA 1
ATOM 565 C C . ASN A 1 71 ? 3.546 0.690 -8.000 1.00 90.06 71 ASN A C 1
ATOM 567 O O . ASN A 1 71 ? 3.835 -0.477 -8.266 1.00 90.06 71 ASN A O 1
ATOM 571 N N . CYS A 1 72 ? 3.051 1.518 -8.914 1.00 89.00 72 CYS A N 1
ATOM 572 C CA . CYS A 1 72 ? 2.773 1.127 -10.286 1.00 89.00 72 CYS A CA 1
ATOM 573 C C . CYS A 1 72 ? 3.956 1.475 -11.193 1.00 89.00 72 CYS A C 1
ATOM 575 O O . CYS A 1 72 ? 4.113 2.619 -11.640 1.00 89.00 72 CYS A O 1
ATOM 577 N N . SER A 1 73 ? 4.745 0.453 -11.531 1.00 85.75 73 SER A N 1
ATOM 578 C CA . SER A 1 73 ? 5.868 0.545 -12.476 1.00 85.75 73 SER A CA 1
ATOM 579 C C . SER A 1 73 ? 6.883 1.642 -12.130 1.00 85.75 73 SER A C 1
ATOM 581 O O . SER A 1 73 ? 7.462 2.229 -13.038 1.00 85.75 73 SER A O 1
ATOM 583 N N . ASP A 1 74 ? 7.051 1.961 -10.843 1.00 83.00 74 ASP A N 1
ATOM 584 C CA . ASP A 1 74 ? 7.968 2.996 -10.354 1.00 83.00 74 ASP A CA 1
ATOM 585 C C . ASP A 1 74 ? 7.701 4.383 -10.975 1.00 83.00 74 ASP A C 1
ATOM 587 O O . ASP A 1 74 ? 8.604 5.200 -11.138 1.00 83.00 74 ASP A O 1
ATOM 591 N N . THR A 1 75 ? 6.449 4.655 -11.361 1.00 85.12 75 THR A N 1
ATOM 592 C CA . THR A 1 75 ? 6.052 5.941 -11.967 1.00 85.12 75 THR A CA 1
ATOM 593 C C . THR A 1 75 ? 5.000 6.693 -11.169 1.00 85.12 75 THR A C 1
ATOM 595 O O . THR A 1 75 ? 4.896 7.915 -11.293 1.00 85.12 75 THR A O 1
ATOM 598 N N . HIS A 1 76 ? 4.175 5.980 -10.404 1.00 86.94 76 HIS A N 1
ATOM 599 C CA . HIS A 1 76 ? 3.122 6.568 -9.594 1.00 86.94 76 HIS A CA 1
ATOM 600 C C . HIS A 1 76 ? 2.640 5.600 -8.517 1.00 86.94 76 HIS A C 1
ATOM 602 O O . HIS A 1 76 ? 2.768 4.381 -8.632 1.00 86.94 76 HIS A O 1
ATOM 608 N N . TRP A 1 77 ? 2.001 6.174 -7.504 1.00 89.88 77 TRP A N 1
ATOM 609 C CA . TRP A 1 77 ? 1.324 5.442 -6.447 1.00 89.88 77 TRP A CA 1
ATOM 610 C C . TRP A 1 77 ? -0.181 5.393 -6.690 1.00 89.88 77 TRP A C 1
ATOM 612 O O . TRP A 1 77 ? -0.815 6.417 -6.949 1.00 89.88 77 TRP A O 1
ATOM 622 N N . CYS A 1 78 ? -0.751 4.202 -6.552 1.00 90.38 78 CYS A N 1
ATOM 623 C CA . CYS A 1 78 ? -2.186 3.959 -6.480 1.00 90.38 78 CYS A CA 1
ATOM 624 C C . CYS A 1 78 ? -2.545 3.391 -5.105 1.00 90.38 78 CYS A C 1
ATOM 626 O O . CYS A 1 78 ? -1.681 2.915 -4.373 1.00 90.38 78 CYS A O 1
ATOM 628 N N . ALA A 1 79 ? -3.829 3.408 -4.754 1.00 89.94 79 ALA A N 1
ATOM 629 C CA . ALA A 1 79 ? -4.318 2.702 -3.579 1.00 89.94 79 ALA A CA 1
ATOM 630 C C . ALA A 1 79 ? -5.650 2.016 -3.879 1.00 89.94 79 ALA A C 1
ATOM 632 O O . ALA A 1 79 ? -6.530 2.601 -4.515 1.00 89.94 79 ALA A O 1
ATOM 633 N N . LEU A 1 80 ? -5.796 0.784 -3.400 1.00 90.62 80 LEU A N 1
ATOM 634 C CA . LEU A 1 80 ? -7.067 0.066 -3.372 1.00 90.62 80 LEU A CA 1
ATOM 635 C C . LEU A 1 80 ? -7.589 0.069 -1.934 1.00 90.62 80 LEU A C 1
ATOM 637 O O . LEU A 1 80 ? -6.812 -0.082 -0.995 1.00 90.62 80 LEU A O 1
ATOM 641 N N . MET A 1 81 ? -8.897 0.244 -1.765 1.00 90.88 81 MET A N 1
ATOM 642 C CA . ME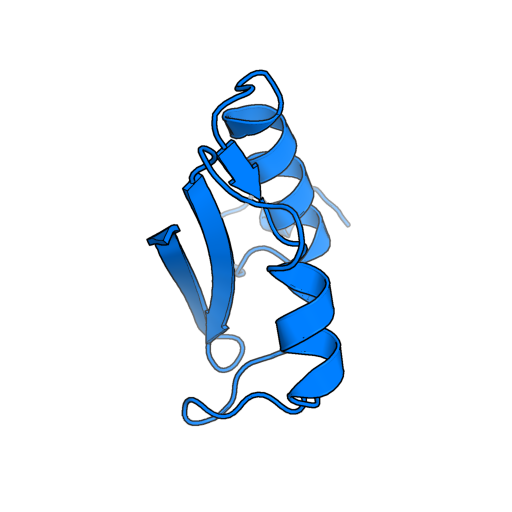T A 1 81 ? -9.560 0.111 -0.470 1.00 90.88 81 MET A CA 1
ATOM 643 C C . MET A 1 81 ? -10.581 -1.014 -0.568 1.00 90.88 81 MET A C 1
ATOM 645 O O . MET A 1 81 ? -11.427 -0.987 -1.466 1.00 90.88 81 MET A O 1
ATOM 649 N N . VAL A 1 82 ? -10.469 -1.983 0.336 1.00 87.75 82 VAL A N 1
ATOM 650 C CA . VAL A 1 82 ? -11.359 -3.148 0.446 1.00 87.75 82 VAL A CA 1
ATOM 651 C C . VAL A 1 82 ? -12.083 -3.102 1.779 1.00 87.75 82 VAL A C 1
ATOM 653 O O . VAL A 1 82 ? -11.421 -2.754 2.786 1.00 87.75 82 VAL A O 1
#

Radius of gyration: 13.51 Å; chains: 1; bounding box: 33×36×31 Å